Protein AF-A0A4S3JSU2-F1 (afdb_monomer_lite)

Secondary structure (DSSP, 8-state):
---THHHHHHHHHHHHHHHHHTTS--HHHHHHHTT--HHHHHHHHHHHHHHHHHS-----

Organism: NCBI:txid1220188

Radius of gyration: 13.18 Å; chains: 1; bounding box: 26×26×45 Å

Foldseek 3Di:
DPPVVVLQVVLLVVLVVCCVVVVHDDLVVSCVVSVHDSVVSVVSCCVVVVVVVPPPPPDD

Structure (mmCIF, N/CA/C/O backbone):
data_AF-A0A4S3JSU2-F1
#
_entry.id   AF-A0A4S3JSU2-F1
#
loop_
_atom_site.group_PDB
_atom_site.id
_atom_site.type_symbol
_atom_site.label_atom_id
_atom_site.label_alt_id
_atom_site.label_comp_id
_atom_site.label_asym_id
_atom_site.label_entity_id
_atom_site.label_seq_id
_atom_site.pdbx_PDB_ins_code
_atom_site.Cartn_x
_atom_site.Cartn_y
_atom_site.Cartn_z
_atom_site.occupancy
_atom_site.B_iso_or_equiv
_atom_site.auth_seq_id
_atom_site.auth_comp_id
_atom_site.auth_asym_id
_atom_site.auth_atom_id
_atom_site.pdbx_PDB_model_num
ATOM 1 N N . MET A 1 1 ? 3.626 4.225 -28.062 1.00 43.88 1 MET A N 1
ATOM 2 C CA . MET A 1 1 ? 2.641 3.753 -27.064 1.00 43.88 1 MET A CA 1
ATOM 3 C C . MET A 1 1 ? 3.288 3.838 -25.690 1.00 43.88 1 MET A C 1
ATOM 5 O O . MET A 1 1 ? 4.326 3.202 -25.521 1.00 43.88 1 MET A O 1
ATOM 9 N N . PRO A 1 2 ? 2.784 4.654 -24.749 1.00 49.00 2 PRO A N 1
ATOM 10 C CA . PRO A 1 2 ? 3.323 4.653 -23.395 1.00 49.00 2 PRO A CA 1
ATOM 11 C C . PRO A 1 2 ? 3.005 3.291 -22.776 1.00 49.00 2 PRO A C 1
ATOM 13 O O . PRO A 1 2 ? 1.844 2.900 -22.688 1.00 49.00 2 PRO A O 1
ATOM 16 N N . LYS A 1 3 ? 4.058 2.541 -22.451 1.00 52.06 3 LYS A N 1
ATOM 17 C CA . LYS A 1 3 ? 3.981 1.199 -21.872 1.00 52.06 3 LYS A CA 1
ATOM 18 C C . LYS A 1 3 ? 3.192 1.289 -20.565 1.00 52.06 3 LYS A C 1
ATOM 20 O O . LYS A 1 3 ? 3.584 2.038 -19.675 1.00 52.06 3 LYS A O 1
ATOM 25 N N . ASP A 1 4 ? 2.127 0.504 -20.421 1.00 56.09 4 ASP A N 1
ATOM 26 C CA . ASP A 1 4 ? 1.252 0.451 -19.235 1.00 56.09 4 ASP A CA 1
ATOM 27 C C . ASP A 1 4 ? 1.994 0.301 -17.888 1.00 56.09 4 ASP A C 1
ATOM 29 O O . ASP A 1 4 ? 1.477 0.671 -16.834 1.00 56.09 4 ASP A O 1
ATOM 33 N N . SER A 1 5 ? 3.256 -0.142 -17.919 1.00 54.53 5 SER A N 1
ATOM 34 C CA . SER A 1 5 ? 4.178 -0.130 -16.777 1.00 54.53 5 SER A CA 1
ATOM 35 C C . SER A 1 5 ? 4.404 1.246 -16.133 1.00 54.53 5 SER A C 1
ATOM 37 O O . SER A 1 5 ? 4.604 1.294 -14.917 1.00 54.53 5 SER A O 1
ATOM 39 N N . ASP A 1 6 ? 4.371 2.351 -16.882 1.00 56.41 6 ASP A N 1
ATOM 40 C CA . ASP A 1 6 ? 4.594 3.694 -16.319 1.00 56.41 6 ASP A CA 1
ATOM 41 C C . ASP A 1 6 ? 3.373 4.213 -15.548 1.00 56.41 6 ASP A C 1
ATOM 43 O O . ASP A 1 6 ? 3.516 4.842 -14.499 1.00 56.41 6 ASP A O 1
ATOM 47 N N . LYS A 1 7 ? 2.156 3.854 -15.982 1.00 59.44 7 LYS A N 1
ATOM 48 C CA . LYS A 1 7 ? 0.919 4.238 -15.281 1.00 59.44 7 LYS A CA 1
ATOM 49 C C . LYS A 1 7 ? 0.821 3.589 -13.902 1.00 59.44 7 LYS A C 1
ATOM 51 O O . LYS A 1 7 ? 0.454 4.253 -12.938 1.00 59.44 7 LYS A O 1
ATOM 56 N N . ILE A 1 8 ? 1.196 2.314 -13.783 1.00 58.84 8 ILE A N 1
ATOM 57 C CA . ILE A 1 8 ? 1.168 1.597 -12.497 1.00 58.84 8 ILE A CA 1
ATOM 58 C C . ILE A 1 8 ? 2.201 2.176 -11.521 1.00 58.84 8 ILE A C 1
ATOM 60 O O . ILE A 1 8 ? 1.908 2.310 -10.334 1.00 58.84 8 ILE A O 1
ATOM 64 N N . LYS A 1 9 ? 3.391 2.569 -12.001 1.00 60.50 9 LYS A N 1
ATOM 65 C CA . LYS A 1 9 ? 4.403 3.230 -11.157 1.00 60.50 9 LYS A CA 1
ATOM 66 C C . LYS A 1 9 ? 3.909 4.560 -10.594 1.00 60.50 9 LYS A C 1
ATOM 68 O O . LYS A 1 9 ? 4.219 4.856 -9.447 1.00 60.50 9 LYS A O 1
ATOM 73 N N . SER A 1 10 ? 3.115 5.311 -11.357 1.00 69.50 10 SER A N 1
ATOM 74 C CA . SER A 1 10 ? 2.533 6.572 -10.887 1.00 69.50 10 SER A CA 1
ATOM 75 C C . SER A 1 10 ? 1.477 6.377 -9.795 1.00 69.50 10 SER A C 1
ATOM 77 O O . SER A 1 10 ? 1.309 7.263 -8.973 1.00 69.50 10 SER A O 1
ATOM 79 N N . ARG A 1 11 ? 0.784 5.230 -9.748 1.00 81.44 11 ARG A N 1
ATOM 80 C CA . ARG A 1 11 ? -0.336 4.998 -8.813 1.00 81.44 11 ARG A CA 1
ATOM 81 C C . ARG A 1 11 ? 0.090 4.493 -7.431 1.00 81.44 11 ARG A C 1
ATOM 83 O O . ARG A 1 11 ? -0.616 4.717 -6.454 1.00 81.44 11 ARG A O 1
ATOM 90 N N . ILE A 1 12 ? 1.238 3.819 -7.328 1.00 85.06 12 ILE A N 1
ATOM 91 C CA . ILE A 1 12 ? 1.797 3.345 -6.047 1.00 85.06 12 ILE A CA 1
ATOM 92 C C . ILE A 1 12 ? 2.023 4.491 -5.040 1.00 85.06 12 ILE A C 1
ATOM 94 O O . ILE A 1 12 ? 1.553 4.353 -3.911 1.00 85.06 12 ILE A O 1
ATOM 98 N N . PRO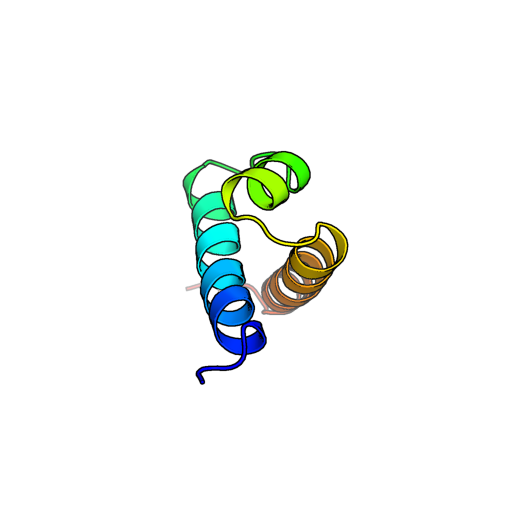 A 1 13 ? 2.703 5.604 -5.384 1.00 85.56 13 PRO A N 1
ATOM 99 C CA . PRO A 1 13 ? 2.894 6.704 -4.440 1.00 85.56 13 PRO A CA 1
ATOM 100 C C . PRO A 1 13 ? 1.569 7.360 -4.028 1.00 85.56 13 PRO A C 1
ATOM 102 O O . PRO A 1 13 ? 1.416 7.695 -2.856 1.00 85.56 13 PRO A O 1
ATOM 105 N N . ASP A 1 14 ? 0.589 7.467 -4.931 1.00 87.88 14 ASP A N 1
ATOM 106 C CA . ASP A 1 14 ? -0.759 7.943 -4.592 1.00 87.88 14 ASP A CA 1
ATOM 107 C C . ASP A 1 14 ? -1.471 7.020 -3.593 1.00 87.88 14 ASP A C 1
ATOM 109 O O . ASP A 1 14 ? -2.031 7.497 -2.605 1.00 87.88 14 ASP A O 1
ATOM 113 N N . ALA A 1 15 ? -1.391 5.701 -3.789 1.00 88.69 15 ALA A N 1
ATOM 114 C CA . ALA A 1 15 ? -1.964 4.721 -2.868 1.00 88.69 15 ALA A CA 1
ATOM 115 C C . ALA A 1 15 ? -1.285 4.745 -1.486 1.00 88.69 15 ALA A C 1
ATOM 117 O O . ALA A 1 15 ? -1.956 4.610 -0.462 1.00 88.69 15 ALA A O 1
ATOM 118 N N . LEU A 1 16 ? 0.039 4.941 -1.439 1.00 86.00 16 LEU A N 1
ATOM 119 C CA . LEU A 1 16 ? 0.784 5.102 -0.186 1.00 86.00 16 LEU A CA 1
ATOM 120 C C . LEU A 1 16 ? 0.415 6.411 0.523 1.00 86.00 16 LEU A C 1
ATOM 122 O O . LEU A 1 16 ? 0.208 6.409 1.733 1.00 86.00 16 LEU A O 1
ATOM 126 N N . ARG A 1 17 ? 0.265 7.516 -0.213 1.00 86.69 17 ARG A N 1
ATOM 127 C CA . ARG A 1 17 ? -0.206 8.788 0.350 1.00 86.69 17 ARG A CA 1
ATOM 128 C C . ARG A 1 17 ? -1.604 8.635 0.950 1.00 86.69 17 ARG A C 1
ATOM 130 O O . ARG A 1 17 ? -1.793 8.957 2.120 1.00 86.69 1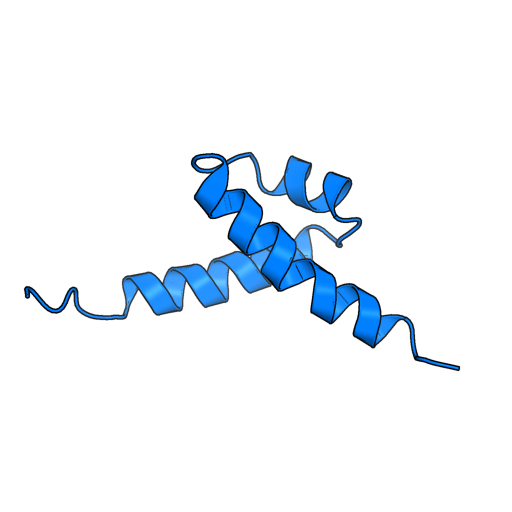7 ARG A O 1
ATOM 137 N N . ALA A 1 18 ? -2.535 8.037 0.207 1.00 87.94 18 ALA A N 1
ATOM 138 C CA . ALA A 1 18 ? -3.889 7.767 0.684 1.00 87.94 18 ALA A CA 1
ATOM 139 C C . ALA A 1 18 ? -3.907 6.853 1.921 1.00 87.94 18 ALA A C 1
ATOM 141 O O . ALA A 1 18 ? -4.757 7.019 2.795 1.00 87.94 18 ALA A O 1
ATOM 142 N N . TYR A 1 19 ? -2.963 5.909 2.034 1.00 86.62 19 TYR A N 1
ATOM 143 C CA . TYR A 1 19 ? -2.807 5.094 3.239 1.00 86.62 19 TYR A CA 1
ATOM 144 C C . TYR A 1 19 ? -2.505 5.950 4.480 1.00 86.62 19 TYR A C 1
ATOM 146 O O . TYR A 1 19 ? -3.116 5.752 5.532 1.00 86.62 19 TYR A O 1
ATOM 154 N N . HIS A 1 20 ? -1.594 6.917 4.354 1.00 82.56 20 HIS A N 1
ATOM 155 C CA . HIS A 1 20 ? -1.233 7.822 5.444 1.00 82.56 20 HIS A CA 1
ATOM 156 C C . HIS A 1 20 ? -2.347 8.830 5.761 1.00 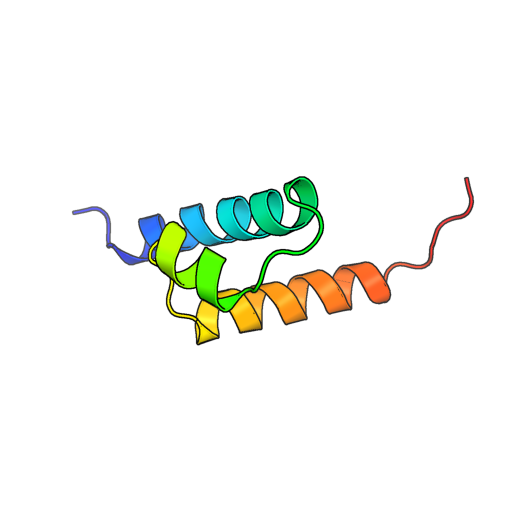82.56 20 HIS A C 1
ATOM 158 O O . HIS A 1 20 ? -2.666 9.031 6.930 1.00 82.56 20 HIS A O 1
ATOM 164 N N . GLU A 1 21 ? -2.983 9.414 4.743 1.00 86.62 21 GLU A N 1
ATOM 165 C CA . GLU A 1 21 ? -4.056 10.405 4.915 1.00 86.62 21 GLU A CA 1
ATOM 166 C C . GLU A 1 21 ? -5.322 9.807 5.542 1.00 86.62 21 GLU A C 1
ATOM 168 O O . GLU A 1 21 ? -5.986 10.453 6.348 1.00 86.62 21 GLU A O 1
ATOM 173 N N . ARG A 1 22 ? -5.654 8.553 5.210 1.00 83.94 22 ARG A N 1
ATOM 174 C CA . ARG A 1 22 ? -6.860 7.869 5.707 1.00 83.94 22 ARG A CA 1
ATOM 175 C C . ARG A 1 22 ? -6.644 7.097 7.010 1.00 83.94 22 ARG A C 1
ATOM 177 O O . ARG A 1 22 ? -7.490 6.283 7.372 1.00 83.94 22 ARG A O 1
ATOM 184 N N . ASN A 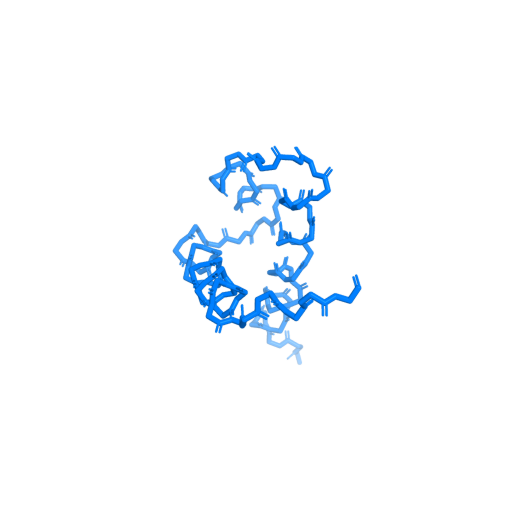1 23 ? -5.541 7.342 7.716 1.00 78.00 23 ASN A N 1
ATOM 185 C CA . ASN A 1 23 ? -5.250 6.736 9.016 1.00 78.00 23 ASN A CA 1
ATOM 186 C C . ASN A 1 23 ? -5.158 5.189 8.962 1.00 78.00 23 ASN A C 1
ATOM 188 O O . ASN A 1 23 ? -5.770 4.480 9.759 1.00 78.00 23 ASN A O 1
ATOM 192 N N . ASN A 1 24 ? -4.371 4.662 8.015 1.00 71.56 24 ASN A N 1
ATOM 193 C CA . ASN A 1 24 ? -4.063 3.235 7.817 1.00 71.56 24 ASN A CA 1
ATOM 194 C C . ASN A 1 24 ? -5.250 2.344 7.368 1.00 71.56 24 ASN A C 1
ATOM 196 O O . ASN A 1 24 ? -5.577 1.352 8.031 1.00 71.56 24 ASN A O 1
ATOM 200 N N . PRO A 1 25 ? -5.885 2.619 6.212 1.00 81.75 25 PRO A N 1
ATOM 201 C CA . PRO A 1 25 ? -6.874 1.719 5.626 1.00 81.75 25 PRO A CA 1
ATOM 202 C C . PRO A 1 25 ? -6.234 0.382 5.213 1.00 81.75 25 PRO A C 1
ATOM 204 O O . PRO A 1 25 ? -5.030 0.270 4.982 1.00 81.75 25 PRO A O 1
ATOM 207 N N . LYS A 1 26 ? -7.051 -0.667 5.056 1.00 88.38 26 LYS A N 1
ATOM 208 C CA . LYS A 1 26 ? -6.564 -1.983 4.609 1.00 88.38 26 LYS A CA 1
ATOM 209 C C . LYS A 1 26 ? -5.871 -1.866 3.241 1.00 88.38 26 LYS A C 1
ATOM 211 O O . LYS A 1 26 ? -6.510 -1.465 2.270 1.00 88.38 26 LYS A O 1
ATOM 216 N N . ILE A 1 27 ? -4.615 -2.321 3.135 1.00 87.00 27 ILE A N 1
ATOM 217 C CA . ILE A 1 27 ? -3.828 -2.324 1.878 1.00 87.00 27 ILE A CA 1
ATOM 218 C C . ILE A 1 27 ? -4.599 -2.990 0.725 1.00 87.00 27 ILE A C 1
ATOM 220 O O . ILE A 1 27 ? -4.539 -2.533 -0.410 1.00 87.00 27 ILE A O 1
ATOM 224 N N . ALA A 1 28 ? -5.377 -4.041 1.008 1.00 87.81 28 ALA A N 1
ATOM 225 C CA . ALA A 1 28 ? -6.200 -4.718 0.004 1.00 87.81 28 ALA A CA 1
ATOM 226 C C . ALA A 1 28 ? -7.306 -3.827 -0.593 1.00 87.81 28 ALA A C 1
ATOM 228 O O . ALA A 1 28 ? -7.635 -3.972 -1.768 1.00 87.81 28 ALA A O 1
ATOM 229 N N . ALA A 1 29 ? -7.873 -2.909 0.196 1.00 89.25 29 ALA A N 1
ATOM 230 C CA . ALA A 1 29 ? -8.860 -1.951 -0.294 1.00 89.25 29 ALA A CA 1
ATOM 231 C C . ALA A 1 29 ? -8.194 -0.905 -1.197 1.00 89.25 29 ALA A C 1
ATOM 233 O O . ALA A 1 29 ? -8.679 -0.662 -2.297 1.00 89.25 29 ALA A O 1
ATOM 234 N N . LEU A 1 30 ? -7.032 -0.384 -0.792 1.00 89.56 30 LEU A N 1
ATOM 235 C CA . LEU A 1 30 ? -6.234 0.533 -1.613 1.00 89.56 30 LEU A CA 1
ATOM 236 C C . LEU A 1 30 ? -5.768 -0.113 -2.922 1.00 89.56 30 LEU A C 1
ATOM 238 O O . LEU A 1 30 ? -5.842 0.504 -3.974 1.00 89.56 30 LEU A O 1
ATOM 242 N N . ALA A 1 31 ? -5.332 -1.372 -2.885 1.00 90.38 31 ALA A N 1
ATOM 243 C CA . ALA A 1 31 ? -4.925 -2.100 -4.084 1.00 90.38 31 ALA A CA 1
ATOM 244 C C . ALA A 1 31 ? -6.058 -2.165 -5.123 1.00 90.38 31 ALA A C 1
ATOM 246 O O . ALA A 1 31 ? -5.815 -1.996 -6.313 1.00 90.38 31 ALA A O 1
ATOM 247 N N . ARG A 1 32 ? -7.304 -2.360 -4.670 1.00 90.25 32 ARG A N 1
ATOM 248 C CA . ARG A 1 32 ? -8.488 -2.349 -5.540 1.00 90.25 32 ARG A CA 1
ATOM 249 C C . ARG A 1 32 ? -8.842 -0.944 -6.017 1.00 90.25 32 ARG A C 1
ATOM 251 O O . ARG A 1 32 ? -9.114 -0.768 -7.195 1.00 90.25 32 ARG A O 1
ATOM 258 N N . GLU A 1 33 ? -8.822 0.037 -5.119 1.00 88.94 33 GLU A N 1
ATOM 259 C CA . GLU A 1 33 ? -9.177 1.429 -5.423 1.00 88.94 33 GLU A CA 1
ATOM 260 C C . GLU A 1 33 ? -8.233 2.055 -6.456 1.00 88.94 33 GLU A C 1
ATOM 262 O O . GLU A 1 33 ? -8.675 2.724 -7.384 1.00 88.94 33 GLU A O 1
ATOM 267 N N . PHE A 1 34 ? -6.935 1.785 -6.329 1.00 87.69 34 PHE A N 1
ATOM 268 C CA . PHE A 1 34 ? -5.910 2.314 -7.222 1.00 87.69 34 PHE A CA 1
ATOM 269 C C . PHE A 1 34 ? -5.586 1.377 -8.392 1.00 87.69 34 PHE A C 1
ATOM 271 O O . PHE A 1 34 ? -4.691 1.688 -9.177 1.00 87.69 34 PHE A O 1
ATOM 278 N N . ASP A 1 35 ? -6.291 0.247 -8.528 1.00 88.06 35 ASP A N 1
ATOM 279 C CA . ASP A 1 35 ? -6.067 -0.731 -9.600 1.00 88.06 35 ASP A CA 1
ATOM 280 C C . ASP A 1 35 ? -4.581 -1.158 -9.672 1.00 88.06 35 ASP A C 1
ATOM 282 O O . ASP A 1 35 ? -3.900 -1.081 -10.697 1.00 88.06 35 ASP A O 1
ATOM 286 N N . ILE A 1 36 ? -4.038 -1.540 -8.511 1.00 87.75 36 ILE A N 1
ATOM 287 C CA . ILE A 1 36 ? -2.650 -1.975 -8.322 1.00 87.75 36 ILE A CA 1
ATOM 288 C C . ILE A 1 36 ? -2.657 -3.429 -7.848 1.00 87.75 36 ILE A C 1
ATOM 290 O O . ILE A 1 36 ? -3.362 -3.765 -6.894 1.00 87.75 36 ILE A O 1
ATOM 294 N N . PRO A 1 37 ? -1.810 -4.307 -8.415 1.00 90.00 37 PRO A N 1
ATOM 295 C CA . PRO A 1 37 ? -1.632 -5.649 -7.882 1.00 90.00 37 PRO A CA 1
ATOM 296 C C . PRO A 1 37 ? -1.236 -5.606 -6.404 1.00 90.00 37 PRO A C 1
ATOM 298 O O . PRO A 1 37 ? -0.238 -4.976 -6.043 1.00 90.00 37 PRO A O 1
ATOM 301 N N . TYR A 1 38 ? -1.978 -6.324 -5.557 1.00 88.75 38 TYR A N 1
ATOM 302 C CA . TYR A 1 38 ? -1.769 -6.332 -4.106 1.00 88.75 38 TYR A CA 1
ATOM 303 C C . TYR A 1 38 ? -0.305 -6.569 -3.718 1.00 88.75 38 TYR A C 1
ATOM 305 O O . TYR A 1 38 ? 0.248 -5.817 -2.924 1.00 88.75 38 TYR A O 1
ATOM 313 N N . GLN A 1 39 ? 0.353 -7.558 -4.333 1.00 89.12 39 GLN A N 1
ATOM 314 C CA . GLN A 1 39 ? 1.761 -7.861 -4.064 1.00 89.12 39 GLN A CA 1
ATOM 315 C C . GLN A 1 39 ? 2.698 -6.686 -4.368 1.00 89.12 39 GLN A C 1
ATOM 317 O O . GLN A 1 39 ? 3.657 -6.472 -3.629 1.00 89.12 39 GLN A O 1
ATOM 322 N N . ARG A 1 40 ? 2.429 -5.898 -5.419 1.00 87.50 40 ARG A N 1
ATOM 323 C CA . ARG A 1 40 ? 3.242 -4.716 -5.738 1.00 87.50 40 ARG A CA 1
ATOM 324 C C . ARG A 1 40 ? 3.052 -3.612 -4.711 1.00 87.50 40 ARG A C 1
ATOM 326 O O . ARG A 1 40 ? 4.046 -3.050 -4.262 1.00 87.50 40 ARG A O 1
ATOM 333 N N . LEU A 1 41 ? 1.805 -3.330 -4.328 1.00 87.69 41 LEU A N 1
ATOM 334 C CA . LEU A 1 41 ? 1.519 -2.316 -3.316 1.00 87.69 41 LEU A CA 1
ATOM 335 C C . LEU A 1 41 ? 2.072 -2.728 -1.946 1.00 87.69 41 LEU A C 1
ATOM 337 O O . LEU A 1 41 ? 2.683 -1.913 -1.268 1.00 87.69 41 LEU A O 1
ATOM 341 N N . TRP A 1 42 ? 1.933 -4.001 -1.573 1.00 88.62 42 TRP A N 1
ATOM 342 C CA . TRP A 1 42 ? 2.480 -4.557 -0.337 1.00 88.62 42 TRP A CA 1
ATOM 343 C C . TRP A 1 42 ? 4.008 -4.489 -0.293 1.00 88.62 42 TRP A C 1
ATOM 345 O O . TRP A 1 42 ? 4.575 -4.058 0.706 1.00 88.62 42 TRP A O 1
ATOM 355 N N . ASN A 1 43 ? 4.686 -4.862 -1.382 1.00 88.88 43 ASN A N 1
ATOM 356 C CA . ASN A 1 43 ? 6.142 -4.779 -1.445 1.00 88.88 43 ASN A CA 1
ATOM 357 C C . ASN A 1 43 ? 6.622 -3.322 -1.346 1.00 88.88 43 ASN A C 1
ATOM 359 O O . ASN A 1 43 ? 7.529 -3.027 -0.575 1.00 88.88 43 ASN A O 1
ATOM 363 N N . ALA A 1 44 ? 5.968 -2.398 -2.059 1.00 85.81 44 ALA A N 1
ATOM 364 C CA . ALA A 1 44 ? 6.249 -0.968 -1.940 1.00 85.81 44 ALA A CA 1
ATOM 365 C C . ALA A 1 44 ? 6.016 -0.464 -0.509 1.00 85.81 44 ALA A C 1
ATOM 367 O O . ALA A 1 44 ? 6.868 0.222 0.044 1.00 85.81 44 ALA A O 1
ATOM 368 N N . PHE A 1 45 ? 4.914 -0.877 0.121 1.00 85.06 45 PHE A N 1
ATOM 369 C CA . PHE A 1 45 ? 4.596 -0.531 1.499 1.00 85.06 45 PHE A CA 1
ATOM 370 C C . PHE A 1 45 ? 5.663 -1.024 2.478 1.00 85.06 45 PHE A C 1
ATOM 372 O O . PHE A 1 45 ? 6.136 -0.240 3.290 1.00 85.06 45 PHE A O 1
ATOM 379 N N . ILE A 1 46 ? 6.098 -2.285 2.386 1.00 85.31 46 ILE A N 1
ATOM 380 C CA . ILE A 1 46 ? 7.163 -2.827 3.244 1.00 85.31 46 ILE A CA 1
ATOM 381 C C . ILE A 1 46 ? 8.484 -2.088 3.028 1.00 85.31 46 ILE A C 1
ATOM 383 O O . ILE A 1 46 ? 9.158 -1.772 4.007 1.00 85.31 46 ILE A O 1
ATOM 387 N N . VAL A 1 47 ? 8.860 -1.802 1.779 1.00 84.06 47 VAL A N 1
ATOM 388 C CA . VAL A 1 47 ? 10.094 -1.067 1.464 1.00 84.06 47 VAL A CA 1
ATOM 389 C C . VAL A 1 47 ? 10.043 0.342 2.059 1.00 84.06 47 VAL A C 1
ATOM 391 O O . VAL A 1 47 ? 10.957 0.726 2.787 1.00 84.06 47 VAL A O 1
ATOM 394 N N . THR A 1 48 ? 8.959 1.083 1.826 1.00 78.12 48 THR A N 1
ATOM 395 C CA . THR A 1 48 ? 8.761 2.436 2.363 1.00 78.12 48 THR A CA 1
ATOM 396 C C . THR A 1 48 ? 8.668 2.432 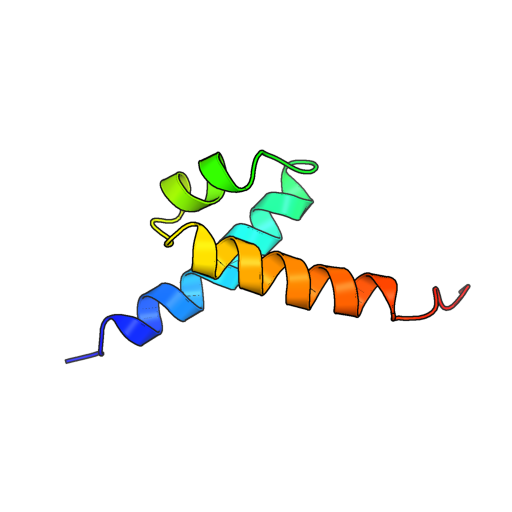3.891 1.00 78.12 48 THR A C 1
ATOM 398 O O . THR A 1 48 ? 9.317 3.239 4.549 1.00 78.12 48 THR A O 1
ATOM 401 N N . TYR A 1 49 ? 7.928 1.496 4.484 1.00 72.81 49 TYR A N 1
ATOM 402 C CA . TYR A 1 49 ? 7.740 1.401 5.932 1.00 72.81 49 TYR A CA 1
ATOM 403 C C . TYR A 1 49 ? 9.026 1.006 6.665 1.00 72.81 49 TYR A C 1
ATOM 405 O O . TYR A 1 49 ? 9.356 1.609 7.684 1.00 72.81 49 TYR A O 1
ATOM 413 N N . ASN A 1 50 ? 9.791 0.040 6.144 1.00 71.12 50 ASN A N 1
ATOM 414 C CA . ASN A 1 50 ? 11.095 -0.317 6.708 1.00 71.12 50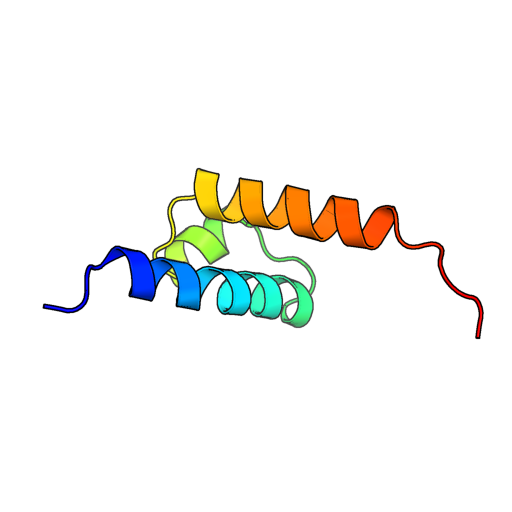 ASN A CA 1
ATOM 415 C C . ASN A 1 50 ? 12.110 0.815 6.565 1.00 71.12 50 ASN A C 1
ATOM 417 O O . ASN A 1 50 ? 12.933 0.989 7.460 1.00 71.12 50 ASN A O 1
ATOM 421 N N . PHE A 1 51 ? 12.049 1.586 5.476 1.00 65.75 51 PHE A N 1
ATOM 422 C CA . PHE A 1 51 ? 12.880 2.774 5.311 1.00 65.75 51 PHE A CA 1
ATOM 423 C C . PHE A 1 51 ? 12.550 3.820 6.383 1.00 65.75 51 PHE A C 1
ATOM 425 O O . PHE A 1 51 ? 13.444 4.239 7.110 1.00 65.75 51 PHE A O 1
ATOM 432 N N . ILE A 1 52 ? 11.266 4.146 6.578 1.00 64.25 52 ILE A N 1
ATOM 433 C CA . ILE A 1 52 ? 10.815 5.102 7.605 1.00 64.25 52 ILE A CA 1
ATOM 434 C C . ILE A 1 52 ? 11.141 4.611 9.025 1.00 64.25 52 ILE A C 1
ATOM 436 O O . ILE A 1 52 ? 11.586 5.401 9.848 1.00 64.25 52 ILE A O 1
ATOM 440 N N . LYS A 1 53 ? 10.975 3.315 9.329 1.00 60.78 53 LYS A N 1
ATOM 441 C CA . LYS A 1 53 ? 11.339 2.748 10.644 1.00 60.78 53 LYS A CA 1
ATOM 442 C C . LYS A 1 53 ? 12.845 2.734 10.917 1.00 60.78 53 LYS A C 1
ATOM 444 O O . LYS A 1 53 ? 13.235 2.707 12.080 1.00 60.78 53 LYS A O 1
ATOM 449 N N . ARG A 1 54 ? 13.677 2.671 9.873 1.00 58.12 54 ARG A N 1
ATOM 450 C CA . ARG A 1 54 ? 15.143 2.707 9.989 1.00 58.12 54 ARG A CA 1
ATOM 451 C C . ARG A 1 54 ? 15.711 4.116 10.025 1.00 58.12 54 ARG A C 1
ATOM 453 O O . ARG A 1 54 ? 16.864 4.256 10.426 1.00 58.12 54 ARG A O 1
ATOM 460 N N . LEU A 1 55 ? 14.950 5.135 9.627 1.00 50.00 55 LEU A N 1
ATOM 461 C CA . LEU A 1 55 ? 15.343 6.505 9.916 1.00 50.00 55 LEU A CA 1
ATOM 462 C C . LEU A 1 55 ? 15.309 6.685 11.440 1.00 50.00 55 LEU A C 1
ATOM 464 O O . LEU A 1 55 ? 14.253 6.465 12.043 1.00 50.00 55 LEU A O 1
ATOM 468 N N . PRO A 1 56 ? 16.431 7.053 12.088 1.00 47.81 56 PRO A N 1
ATOM 469 C CA . PRO A 1 56 ? 16.363 7.486 13.472 1.00 47.81 56 PRO A CA 1
ATOM 470 C C . PRO A 1 56 ? 15.348 8.628 13.523 1.00 47.81 56 PRO A C 1
ATOM 472 O O . PRO A 1 56 ? 15.374 9.515 12.666 1.00 47.81 56 PRO A O 1
ATOM 475 N N . ARG A 1 57 ? 14.427 8.597 14.494 1.00 49.66 57 ARG A N 1
ATOM 476 C CA . ARG A 1 57 ? 13.707 9.812 14.876 1.00 49.66 57 ARG A CA 1
ATOM 477 C C . ARG A 1 57 ? 14.792 10.808 15.264 1.00 49.66 57 ARG A C 1
ATOM 479 O O . ARG A 1 57 ? 15.327 10.721 16.362 1.00 49.66 57 ARG A O 1
ATOM 486 N N . SER A 1 58 ? 15.169 11.688 14.346 1.00 52.00 58 SER A N 1
ATOM 487 C CA . SER A 1 58 ? 15.834 12.921 14.716 1.00 52.00 58 SER A CA 1
ATOM 488 C C . SER A 1 58 ? 14.826 13.661 15.582 1.00 52.00 58 SER A C 1
ATOM 490 O O . SER A 1 58 ? 13.835 14.184 15.078 1.00 52.00 58 SER A O 1
ATOM 492 N N . GLU A 1 59 ? 15.025 13.564 16.895 1.00 50.03 59 GLU A N 1
ATOM 493 C CA . GLU A 1 59 ? 14.517 14.536 17.851 1.00 50.03 59 GLU A CA 1
ATOM 494 C C . GLU A 1 59 ? 14.919 15.921 17.335 1.00 50.03 59 GLU A C 1
ATOM 496 O O . GLU A 1 59 ? 16.104 16.196 17.132 1.00 50.03 59 GLU A O 1
ATOM 501 N N . ALA A 1 60 ? 13.914 16.739 17.044 1.00 44.12 60 ALA A N 1
ATOM 502 C CA . ALA A 1 60 ? 14.023 18.163 16.783 1.00 44.12 60 ALA A CA 1
ATOM 503 C C . ALA A 1 60 ? 12.931 18.853 17.598 1.00 44.12 60 ALA A C 1
ATOM 505 O O . ALA A 1 60 ? 11.811 18.285 17.654 1.00 44.12 60 ALA A O 1
#

pLDDT: mean 75.35, std 15.35, range [43.88, 90.38]

Sequence (60 aa):
MPKDSDKIKSRIPDALRAYHERNNPKIAALAREFDIPYQRLWNAFIVTYNFIKRLPRSEA